Protein AF-A0A9E5NCK7-F1 (afdb_monomer_lite)

Sequence (66 aa):
EPLERIFRDTAEAHQTKLVNVAQPVRVALTGGAVSPSLFEIIPLMAIDTVVERLEKALAYAEESEP

pLDDT: mean 92.12, std 8.65, range [53.44, 98.38]

Foldseek 3Di:
DVVLVVLVVVCVVVVHDSCVSQQLLCCLLPVDSDDPDPVVVCVVDDPVSSVVSVVVSVVVVVVPDD

Radius of gyration: 12.06 Å; chains: 1; bounding box: 26×25×30 Å

Structure (mmCIF, N/CA/C/O backbone):
data_AF-A0A9E5NCK7-F1
#
_entry.id   AF-A0A9E5NCK7-F1
#
loop_
_atom_site.group_PDB
_atom_site.id
_atom_site.type_symbol
_atom_site.label_atom_id
_atom_site.label_alt_id
_atom_site.label_comp_id
_atom_site.label_asym_id
_atom_site.label_entity_id
_atom_site.label_seq_id
_atom_site.pdbx_PDB_ins_code
_atom_site.Cartn_x
_atom_site.Cartn_y
_atom_site.Cartn_z
_atom_site.occupancy
_atom_site.B_iso_or_equiv
_atom_site.auth_seq_id
_atom_site.auth_comp_id
_atom_site.auth_asym_id
_atom_site.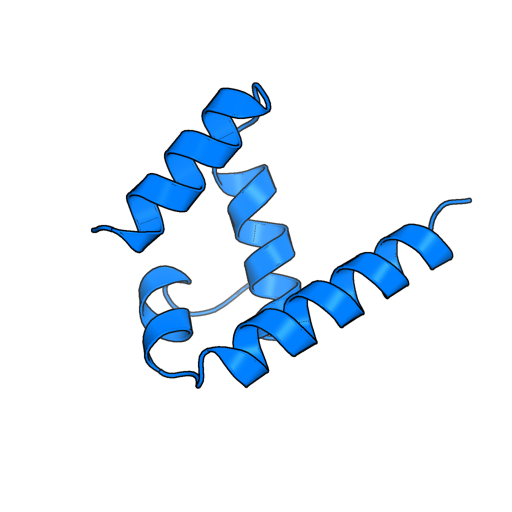auth_atom_id
_atom_site.pdbx_PDB_model_num
ATOM 1 N N . GLU A 1 1 ? -5.914 8.336 -12.397 1.00 64.31 1 GLU A N 1
ATOM 2 C CA . GLU A 1 1 ? -7.380 8.300 -12.192 1.00 64.31 1 GLU A CA 1
ATOM 3 C C . GLU A 1 1 ? -7.965 6.887 -12.054 1.00 64.31 1 GLU A C 1
ATOM 5 O O . GLU A 1 1 ? -8.638 6.671 -11.053 1.00 64.31 1 GLU A O 1
ATOM 10 N N . PRO A 1 2 ? -7.693 5.892 -12.932 1.00 86.62 2 PRO A N 1
ATOM 11 C CA . PRO A 1 2 ? -8.317 4.562 -12.803 1.00 86.62 2 PRO A CA 1
ATOM 12 C C . PRO A 1 2 ? -7.945 3.817 -11.511 1.00 86.62 2 PRO A C 1
ATOM 14 O O . PRO A 1 2 ? -8.803 3.248 -10.848 1.00 86.62 2 PRO A O 1
ATOM 17 N N . LEU A 1 3 ? -6.667 3.873 -11.123 1.00 90.69 3 LEU A N 1
ATOM 18 C CA . LEU A 1 3 ? -6.150 3.240 -9.906 1.00 90.69 3 LEU A CA 1
ATOM 19 C C . LEU A 1 3 ? -6.754 3.843 -8.636 1.00 90.69 3 LEU A C 1
ATOM 21 O O . LEU A 1 3 ? -7.212 3.117 -7.767 1.00 90.69 3 LEU A O 1
ATOM 25 N N . GLU A 1 4 ? -6.819 5.169 -8.544 1.00 93.62 4 GLU A N 1
ATOM 26 C CA . GLU A 1 4 ? -7.436 5.833 -7.394 1.00 93.62 4 GLU A CA 1
ATOM 27 C C . GLU A 1 4 ? -8.911 5.448 -7.241 1.00 93.62 4 GLU A C 1
ATOM 29 O O . GLU A 1 4 ? -9.366 5.199 -6.125 1.00 93.62 4 GLU A O 1
ATOM 34 N N . ARG A 1 5 ? -9.637 5.333 -8.360 1.00 95.75 5 ARG A N 1
ATOM 35 C CA . ARG A 1 5 ? -11.023 4.869 -8.352 1.00 95.75 5 ARG A CA 1
ATOM 36 C C . ARG A 1 5 ? -11.148 3.452 -7.799 1.00 95.75 5 ARG A C 1
ATOM 38 O O . ARG A 1 5 ? -11.971 3.248 -6.922 1.00 95.75 5 ARG A O 1
ATOM 45 N N . ILE A 1 6 ? -10.291 2.517 -8.215 1.00 95.19 6 ILE A N 1
ATOM 46 C CA . ILE A 1 6 ? -10.290 1.146 -7.673 1.00 95.19 6 ILE A CA 1
ATOM 47 C C . ILE A 1 6 ? -10.134 1.163 -6.149 1.00 95.19 6 ILE A C 1
ATOM 49 O O . ILE A 1 6 ? -10.889 0.505 -5.447 1.00 95.19 6 ILE A O 1
ATOM 53 N N . PHE A 1 7 ? -9.200 1.95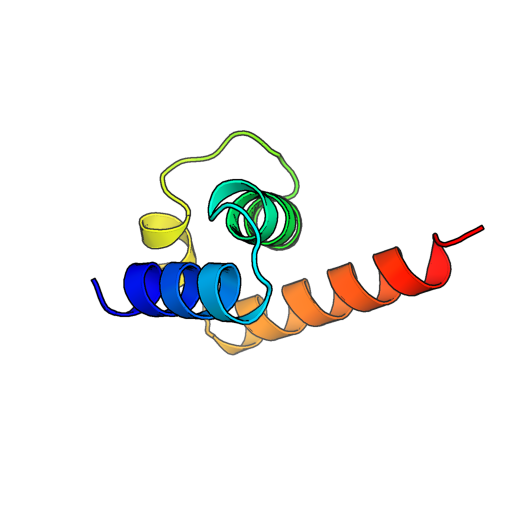1 -5.612 1.00 96.06 7 PHE A N 1
ATOM 54 C CA . PHE A 1 7 ? -9.017 2.027 -4.161 1.00 96.06 7 PHE A CA 1
ATOM 55 C C . PHE A 1 7 ? -10.222 2.647 -3.439 1.00 96.06 7 PHE A C 1
ATOM 57 O O . PHE A 1 7 ? -10.539 2.224 -2.326 1.00 96.06 7 PHE A O 1
ATOM 64 N N . ARG A 1 8 ? -10.883 3.642 -4.045 1.00 96.88 8 ARG A N 1
ATOM 65 C CA . ARG A 1 8 ? -12.107 4.251 -3.499 1.00 96.88 8 ARG A CA 1
ATOM 66 C C . ARG A 1 8 ? -13.263 3.259 -3.505 1.00 96.88 8 ARG A C 1
ATOM 68 O O . ARG A 1 8 ? -13.839 3.037 -2.447 1.00 96.88 8 ARG A O 1
ATOM 75 N N . ASP A 1 9 ? -13.513 2.615 -4.639 1.00 98.00 9 ASP A N 1
ATOM 76 C CA . ASP A 1 9 ? -14.572 1.620 -4.804 1.00 98.00 9 ASP A CA 1
ATOM 77 C C . ASP A 1 9 ? -14.367 0.445 -3.824 1.00 98.00 9 ASP A C 1
ATOM 79 O O . ASP A 1 9 ? -15.311 0.016 -3.162 1.00 98.00 9 ASP A O 1
ATOM 83 N N . THR A 1 10 ? -13.124 -0.021 -3.640 1.00 97.06 10 THR A N 1
ATOM 84 C CA . THR A 1 10 ? -12.788 -1.045 -2.635 1.00 97.06 10 THR A CA 1
ATOM 85 C C . THR A 1 10 ? -13.062 -0.553 -1.214 1.00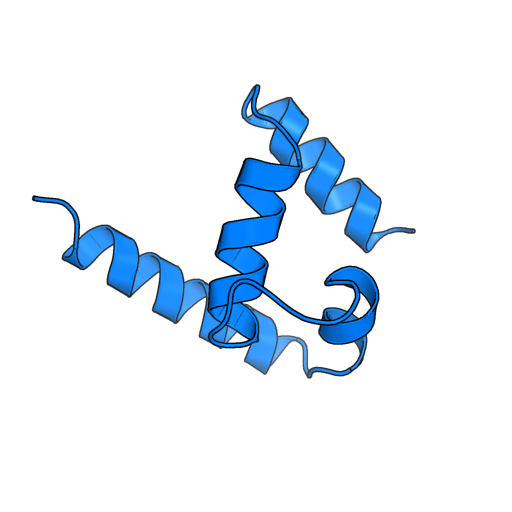 97.06 10 THR A C 1
ATOM 87 O O . THR A 1 10 ? -13.680 -1.259 -0.420 1.00 97.06 10 THR A O 1
ATOM 90 N N . ALA A 1 11 ? -12.630 0.660 -0.862 1.00 97.94 11 ALA A N 1
ATOM 91 C CA . ALA A 1 11 ? -12.878 1.204 0.471 1.00 97.94 11 ALA A CA 1
ATOM 92 C C . ALA A 1 11 ? -14.383 1.344 0.763 1.00 97.94 11 ALA A C 1
ATOM 94 O O . ALA A 1 11 ? -14.832 0.991 1.854 1.00 97.94 11 ALA A O 1
ATOM 95 N N . GLU A 1 12 ? -15.163 1.792 -0.222 1.00 98.19 12 GLU A N 1
ATOM 96 C CA . GLU A 1 12 ? -16.622 1.889 -0.137 1.00 98.19 12 GLU A CA 1
ATOM 97 C C . GLU A 1 12 ? -17.283 0.516 0.028 1.00 98.19 12 GLU A C 1
ATOM 99 O O . GLU A 1 12 ? -18.101 0.344 0.934 1.00 98.19 12 GLU A O 1
ATOM 104 N N . ALA A 1 13 ? -16.886 -0.477 -0.775 1.00 98.38 13 ALA A N 1
ATOM 105 C CA . ALA A 1 13 ? -17.410 -1.843 -0.699 1.00 98.38 13 ALA A CA 1
ATOM 106 C C . ALA A 1 13 ? -17.182 -2.490 0.678 1.00 98.38 13 ALA A C 1
ATOM 108 O O . ALA A 1 13 ? 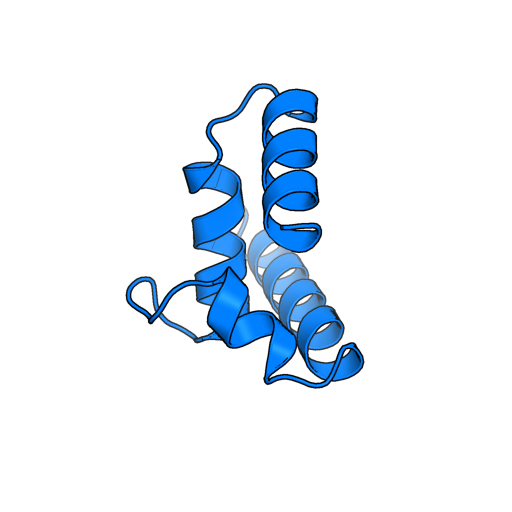-18.022 -3.251 1.155 1.00 98.38 13 ALA A O 1
ATOM 109 N N . HIS A 1 14 ? -16.075 -2.147 1.341 1.00 97.31 14 HIS A N 1
ATOM 110 C CA . HIS A 1 14 ? -15.739 -2.619 2.685 1.00 97.31 14 HIS A CA 1
ATOM 111 C C . HIS A 1 14 ? -16.156 -1.654 3.807 1.00 97.31 14 HIS A C 1
ATOM 113 O O . HIS A 1 14 ? -15.755 -1.848 4.954 1.00 97.31 14 HIS A O 1
ATOM 119 N N . GLN A 1 15 ? -16.936 -0.608 3.499 1.00 97.94 15 GLN A N 1
ATOM 120 C CA . GLN A 1 15 ? -17.399 0.405 4.460 1.00 97.94 15 GLN A CA 1
ATOM 121 C C . GLN A 1 15 ? -16.263 0.995 5.318 1.00 97.94 15 GLN A C 1
ATOM 123 O O . GLN A 1 15 ? -16.425 1.283 6.506 1.00 97.94 15 GLN A O 1
ATOM 128 N N . THR A 1 16 ? -15.091 1.178 4.714 1.00 97.62 16 THR A N 1
ATOM 129 C CA . THR A 1 16 ? -13.875 1.635 5.385 1.00 97.62 16 THR A CA 1
ATOM 130 C C . THR A 1 16 ? -13.340 2.910 4.743 1.00 97.62 16 THR A C 1
ATOM 132 O O . THR A 1 16 ? -13.774 3.350 3.680 1.00 97.62 16 THR A O 1
ATOM 135 N N . LYS A 1 17 ? -12.384 3.562 5.405 1.00 97.75 17 LYS A N 1
ATOM 136 C CA . LYS A 1 17 ? -11.740 4.760 4.857 1.00 97.75 17 LYS A CA 1
ATOM 137 C C . LYS A 1 17 ? -10.709 4.353 3.808 1.00 97.75 17 LYS A C 1
ATOM 139 O O . LYS A 1 17 ? -9.968 3.401 4.022 1.00 97.75 17 LYS A O 1
ATOM 144 N N . LEU A 1 18 ? -10.558 5.156 2.752 1.00 96.12 18 LEU A N 1
ATOM 145 C CA . LEU A 1 18 ? -9.527 4.971 1.717 1.00 96.12 18 LEU A CA 1
ATOM 146 C C . LEU A 1 18 ? -8.129 4.712 2.305 1.00 96.12 18 LEU A C 1
ATOM 148 O O . LEU A 1 18 ? -7.405 3.842 1.831 1.00 96.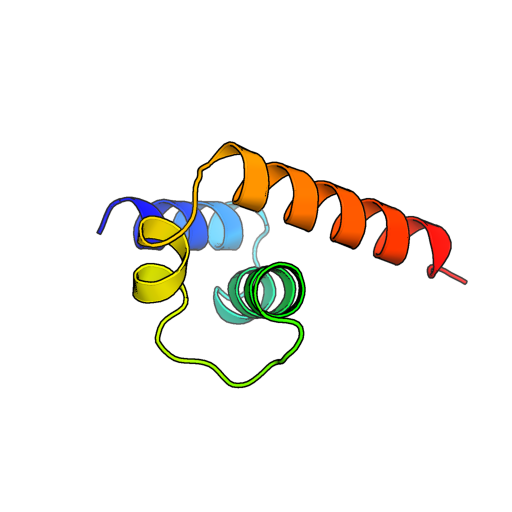12 18 LEU A O 1
ATOM 152 N N . VAL A 1 19 ? -7.762 5.440 3.366 1.00 94.75 19 VAL A N 1
ATOM 153 C CA . VAL A 1 19 ? -6.461 5.297 4.040 1.00 94.75 19 VAL A CA 1
ATOM 154 C C . VAL A 1 19 ? -6.232 3.891 4.609 1.00 94.75 19 VAL A C 1
ATOM 156 O O . VAL A 1 19 ? -5.098 3.420 4.590 1.00 94.75 19 VAL A O 1
ATOM 159 N N . ASN A 1 20 ? -7.294 3.201 5.034 1.00 95.75 20 ASN A N 1
ATOM 160 C CA . ASN A 1 20 ? -7.219 1.849 5.590 1.00 95.75 20 ASN A CA 1
ATOM 161 C C . ASN A 1 20 ? -6.953 0.789 4.513 1.00 95.75 20 ASN A C 1
ATOM 163 O O . ASN A 1 20 ? -6.505 -0.298 4.845 1.00 95.75 20 ASN A O 1
ATOM 167 N N . VAL A 1 21 ? -7.198 1.103 3.236 1.00 95.81 21 VAL A N 1
ATOM 168 C CA . VAL A 1 21 ? -6.840 0.246 2.092 1.00 95.81 21 VAL A CA 1
ATOM 169 C C . VAL A 1 21 ? -5.486 0.671 1.519 1.00 95.81 21 VAL A C 1
ATOM 171 O O . VAL A 1 21 ? -4.611 -0.152 1.265 1.00 95.81 21 VAL A O 1
ATOM 174 N N . ALA A 1 22 ? -5.277 1.979 1.350 1.00 94.69 22 ALA A N 1
ATOM 175 C CA . ALA A 1 22 ? -4.078 2.521 0.722 1.00 94.69 22 ALA A CA 1
ATOM 176 C C . ALA A 1 22 ? -2.800 2.288 1.542 1.00 94.69 22 ALA A C 1
ATOM 178 O O . ALA A 1 22 ? -1.750 2.018 0.960 1.00 94.69 22 ALA A O 1
ATOM 179 N N . GLN A 1 23 ? -2.852 2.388 2.875 1.00 94.44 23 GLN A N 1
ATOM 180 C CA . GLN A 1 23 ? -1.649 2.205 3.693 1.00 94.44 23 GLN A CA 1
ATOM 181 C C . GLN A 1 23 ? -1.118 0.765 3.698 1.00 94.44 23 GLN A C 1
ATOM 183 O O . GLN A 1 23 ? 0.078 0.612 3.448 1.00 94.44 23 GLN A O 1
ATOM 188 N N . PRO A 1 24 ? -1.939 -0.281 3.917 1.00 94.56 24 PRO A N 1
ATOM 189 C CA . PRO A 1 24 ? -1.457 -1.659 3.829 1.00 94.56 24 PRO A CA 1
ATOM 190 C C . PRO A 1 24 ? -0.836 -1.978 2.468 1.00 94.56 24 PRO A C 1
ATOM 192 O O . PRO A 1 24 ? 0.268 -2.515 2.408 1.00 94.56 24 PRO A O 1
ATOM 195 N N . VAL A 1 25 ? -1.477 -1.547 1.373 1.00 95.56 25 VAL A N 1
ATOM 196 C CA . VAL A 1 25 ? -0.924 -1.728 0.023 1.00 95.56 25 VAL A CA 1
ATOM 197 C C . VAL A 1 25 ? 0.399 -0.982 -0.138 1.00 95.56 25 VAL A C 1
ATOM 199 O O . VAL A 1 25 ? 1.351 -1.531 -0.684 1.00 95.56 25 VAL A O 1
ATOM 202 N N . ARG A 1 26 ? 0.516 0.247 0.375 1.00 94.81 26 ARG A N 1
ATOM 203 C CA . ARG A 1 26 ? 1.793 0.970 0.358 1.00 94.81 26 ARG A CA 1
ATOM 204 C C . ARG A 1 26 ? 2.886 0.183 1.072 1.00 94.81 26 ARG A C 1
ATOM 206 O O . ARG A 1 26 ? 3.943 -0.008 0.484 1.00 94.81 26 ARG A O 1
ATOM 213 N N . VAL A 1 27 ? 2.635 -0.282 2.294 1.00 95.12 27 VAL A N 1
ATOM 214 C CA . VAL A 1 27 ? 3.621 -1.050 3.068 1.00 95.12 27 VAL A CA 1
ATOM 215 C C . VAL A 1 27 ? 4.027 -2.319 2.318 1.00 95.12 27 VAL A C 1
ATOM 217 O O . VAL A 1 27 ? 5.221 -2.582 2.198 1.00 95.12 27 VAL A O 1
ATOM 220 N N . ALA A 1 28 ? 3.067 -3.040 1.734 1.00 95.81 28 ALA A N 1
ATOM 221 C CA . ALA A 1 28 ? 3.337 -4.222 0.918 1.00 95.81 28 ALA A CA 1
ATOM 222 C C . ALA A 1 28 ? 4.252 -3.916 -0.282 1.00 95.81 28 ALA A C 1
ATOM 224 O O . ALA A 1 28 ? 5.159 -4.683 -0.603 1.00 95.81 28 ALA A O 1
ATOM 225 N N . LEU A 1 29 ? 4.041 -2.775 -0.944 1.00 95.12 29 LEU A N 1
ATOM 226 C CA . LEU A 1 29 ? 4.781 -2.423 -2.153 1.00 95.12 29 LEU A CA 1
ATOM 227 C C . LEU A 1 29 ? 6.119 -1.736 -1.886 1.00 95.12 29 LEU A C 1
ATOM 229 O O . LEU A 1 29 ? 7.032 -1.901 -2.691 1.00 95.12 29 LEU A O 1
ATOM 233 N N . THR A 1 30 ? 6.267 -0.972 -0.805 1.00 93.12 30 THR A N 1
ATOM 234 C CA . THR A 1 30 ? 7.451 -0.122 -0.578 1.00 93.12 30 THR A CA 1
ATOM 235 C C . THR A 1 30 ? 8.255 -0.498 0.663 1.00 93.12 30 THR A C 1
ATOM 237 O O . THR A 1 30 ? 9.364 0.006 0.828 1.00 93.12 30 THR A O 1
ATOM 240 N N . GLY A 1 31 ? 7.724 -1.355 1.539 1.00 90.88 31 GLY A N 1
ATOM 241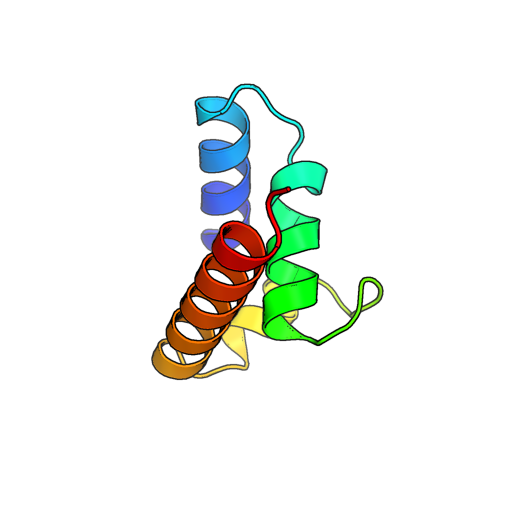 C CA . GLY A 1 31 ? 8.338 -1.683 2.828 1.00 90.88 31 GLY A CA 1
ATOM 242 C C . GLY A 1 31 ? 8.257 -0.556 3.865 1.00 90.88 31 GLY A C 1
ATOM 243 O O . GLY A 1 31 ? 8.897 -0.648 4.910 1.00 90.88 31 GLY A O 1
ATOM 244 N N . GLY A 1 32 ? 7.494 0.514 3.608 1.00 87.19 32 GLY A N 1
ATOM 245 C CA . GLY A 1 32 ? 7.378 1.648 4.526 1.00 87.19 32 GLY A CA 1
ATOM 246 C C . GLY A 1 32 ? 6.062 2.417 4.398 1.00 87.19 32 GLY A C 1
ATOM 247 O O . GLY A 1 32 ? 5.449 2.478 3.338 1.00 87.19 32 GLY A O 1
ATOM 248 N N . ALA A 1 33 ? 5.624 3.049 5.490 1.00 81.12 33 ALA A N 1
ATOM 249 C CA . ALA A 1 33 ? 4.366 3.809 5.524 1.00 81.12 33 ALA A CA 1
ATOM 250 C C . ALA A 1 33 ? 4.456 5.190 4.836 1.00 81.12 33 ALA A C 1
ATOM 252 O O . ALA A 1 33 ? 3.436 5.772 4.444 1.00 81.12 33 ALA A O 1
ATOM 253 N N . VAL A 1 34 ? 5.675 5.713 4.664 1.00 81.75 34 VAL A N 1
ATOM 254 C CA . VAL A 1 34 ? 5.956 7.003 4.023 1.00 81.75 34 VAL A CA 1
ATOM 255 C C . VAL A 1 34 ? 6.603 6.754 2.666 1.00 81.75 34 VAL A C 1
ATOM 257 O O . VAL A 1 34 ? 7.666 6.150 2.573 1.00 81.75 34 VAL A O 1
ATOM 260 N N . SER A 1 35 ? 5.952 7.222 1.608 1.00 74.56 35 SER A N 1
ATOM 261 C CA . SER A 1 35 ? 6.440 7.152 0.233 1.00 74.56 35 SER A CA 1
ATOM 262 C C . SER A 1 35 ? 5.810 8.290 -0.582 1.00 74.56 35 SER A C 1
ATOM 264 O O . SER A 1 35 ? 4.832 8.887 -0.112 1.00 74.56 35 SER A O 1
ATOM 266 N N . PRO A 1 36 ? 6.290 8.553 -1.813 1.00 85.44 36 PRO A N 1
ATOM 267 C CA . PRO A 1 36 ? 5.530 9.293 -2.825 1.00 85.44 36 PRO A CA 1
ATOM 268 C C . PRO A 1 36 ? 4.106 8.739 -3.012 1.00 85.44 36 PRO A C 1
ATOM 270 O O . PRO A 1 36 ? 3.733 7.720 -2.405 1.00 85.44 36 PRO A O 1
ATOM 273 N N . SER A 1 37 ? 3.287 9.396 -3.839 1.00 89.62 37 SER A N 1
ATOM 274 C CA . SER A 1 37 ? 1.904 8.958 -4.050 1.00 89.62 37 SER A CA 1
ATOM 275 C C . SER A 1 37 ? 1.870 7.483 -4.456 1.00 89.62 37 SER A C 1
ATOM 277 O O . SER A 1 37 ? 2.588 7.054 -5.356 1.00 89.62 37 SER A O 1
ATOM 279 N N . LEU A 1 38 ? 1.027 6.682 -3.797 1.00 91.12 38 LEU A N 1
ATOM 280 C CA . LEU A 1 38 ? 0.906 5.254 -4.115 1.00 91.12 38 LEU A CA 1
ATOM 281 C C . LEU A 1 38 ? 0.518 5.051 -5.589 1.00 91.12 38 LEU A C 1
ATOM 283 O O . LEU A 1 38 ? 0.996 4.133 -6.250 1.00 91.12 38 LEU A O 1
ATOM 287 N N . PHE A 1 39 ? -0.293 5.970 -6.113 1.00 91.06 39 PHE A N 1
ATOM 288 C CA . PHE A 1 39 ? -0.751 5.981 -7.498 1.00 91.06 39 PHE A CA 1
ATOM 289 C C . PHE A 1 39 ? 0.320 6.431 -8.499 1.00 91.06 39 PHE A C 1
ATOM 291 O O . PHE A 1 39 ? 0.135 6.223 -9.692 1.00 91.06 39 PHE A O 1
ATOM 298 N N . GLU A 1 40 ? 1.423 7.019 -8.032 1.00 90.44 40 GLU A N 1
ATOM 299 C CA . GLU A 1 40 ? 2.616 7.288 -8.846 1.00 90.44 40 GLU A CA 1
ATOM 300 C C . GLU A 1 40 ? 3.583 6.104 -8.821 1.00 90.44 40 GLU A C 1
ATOM 302 O O . GLU A 1 40 ? 4.252 5.851 -9.812 1.00 90.44 40 GLU A O 1
ATOM 307 N N . ILE A 1 41 ? 3.641 5.356 -7.714 1.00 90.06 41 ILE A N 1
ATOM 308 C CA . ILE A 1 41 ? 4.572 4.230 -7.553 1.00 90.06 41 ILE A CA 1
ATOM 309 C C . ILE A 1 41 ? 4.091 2.991 -8.309 1.00 90.06 41 ILE A C 1
ATOM 311 O O . ILE A 1 41 ? 4.887 2.364 -9.002 1.00 90.06 41 ILE A O 1
ATOM 315 N N . ILE A 1 42 ? 2.803 2.641 -8.205 1.00 93.50 42 ILE A N 1
ATOM 316 C CA . ILE A 1 42 ? 2.254 1.430 -8.840 1.00 93.50 42 ILE A CA 1
ATOM 317 C C . ILE A 1 42 ? 2.528 1.392 -10.358 1.00 93.50 42 ILE A C 1
ATOM 319 O O . ILE A 1 42 ? 3.003 0.361 -10.831 1.00 93.50 42 ILE A O 1
ATOM 323 N N . PRO A 1 43 ? 2.322 2.479 -11.133 1.00 93.38 43 PRO A N 1
ATOM 324 C CA . PRO A 1 43 ? 2.608 2.481 -12.571 1.00 93.38 43 PRO A CA 1
ATOM 325 C C . PRO A 1 43 ? 4.089 2.327 -12.945 1.00 93.38 43 PRO A C 1
ATOM 327 O O . PRO A 1 43 ? 4.385 2.036 -14.100 1.00 93.38 43 PRO A O 1
ATOM 330 N N . LEU A 1 44 ? 5.020 2.544 -12.008 1.00 93.06 44 LEU A N 1
ATOM 331 C CA . LEU A 1 44 ? 6.461 2.370 -12.239 1.00 93.06 44 LEU A CA 1
ATOM 332 C C . LEU A 1 44 ? 6.911 0.911 -12.069 1.00 93.06 44 LEU A C 1
ATOM 334 O O . LEU A 1 44 ? 8.060 0.584 -12.364 1.00 93.06 44 LEU A O 1
ATOM 338 N N . MET A 1 45 ? 6.033 0.041 -11.567 1.00 92.69 45 MET A N 1
ATOM 339 C CA . MET A 1 45 ? 6.316 -1.366 -11.295 1.00 92.69 45 MET A CA 1
ATOM 340 C C . MET A 1 45 ? 5.679 -2.256 -12.367 1.00 92.69 45 MET A C 1
ATOM 342 O O . MET A 1 45 ? 4.643 -1.923 -12.941 1.00 92.69 45 MET A O 1
ATOM 346 N N . ALA A 1 46 ? 6.273 -3.425 -12.615 1.00 95.25 46 ALA A N 1
ATOM 347 C CA . ALA A 1 46 ? 5.600 -4.465 -13.387 1.00 95.25 46 ALA A CA 1
ATOM 348 C C . ALA A 1 46 ? 4.400 -5.003 -12.591 1.00 95.25 46 ALA A C 1
ATOM 350 O O . ALA A 1 46 ? 4.497 -5.184 -11.375 1.00 95.25 46 ALA A O 1
ATOM 351 N N . ILE A 1 47 ? 3.286 -5.284 -13.275 1.00 94.19 47 ILE A N 1
ATOM 352 C CA . ILE A 1 47 ? 2.057 -5.772 -12.630 1.00 94.19 47 ILE A CA 1
ATOM 353 C C . ILE A 1 47 ? 2.297 -7.065 -11.843 1.00 94.19 47 ILE A C 1
ATOM 355 O O . ILE A 1 47 ? 1.828 -7.179 -10.715 1.00 94.19 47 ILE A O 1
ATOM 359 N N . ASP A 1 48 ? 3.119 -7.971 -12.373 1.00 97.38 48 ASP A N 1
ATOM 360 C CA . ASP A 1 48 ? 3.465 -9.226 -11.701 1.00 97.38 48 ASP A CA 1
ATOM 361 C C . ASP A 1 48 ? 4.173 -8.967 -10.363 1.00 97.38 48 ASP A C 1
ATOM 363 O O . ASP A 1 48 ? 3.838 -9.576 -9.353 1.00 97.38 48 ASP A O 1
ATOM 367 N N . THR A 1 49 ? 5.080 -7.983 -10.311 1.00 96.62 49 THR A N 1
ATOM 368 C CA . THR A 1 49 ? 5.740 -7.572 -9.060 1.00 96.62 49 THR A CA 1
ATOM 369 C C . THR A 1 49 ? 4.754 -6.979 -8.055 1.00 96.62 49 THR A C 1
ATOM 371 O O . THR A 1 49 ? 4.915 -7.175 -6.851 1.00 96.62 49 THR A O 1
ATOM 374 N N . VAL A 1 50 ? 3.755 -6.223 -8.521 1.00 96.50 50 VAL A N 1
ATOM 375 C CA . VAL A 1 50 ? 2.722 -5.645 -7.646 1.00 96.50 50 VAL A CA 1
ATOM 376 C C . VAL A 1 50 ? 1.891 -6.759 -7.017 1.00 96.50 50 VAL A C 1
ATOM 378 O O . VAL A 1 50 ? 1.726 -6.771 -5.799 1.00 96.50 50 VAL A O 1
ATOM 381 N N . VAL A 1 51 ? 1.417 -7.707 -7.827 1.00 97.44 51 VAL A N 1
ATOM 382 C CA . VAL A 1 51 ? 0.597 -8.834 -7.363 1.00 97.44 51 VAL A CA 1
ATOM 383 C C . VAL A 1 51 ? 1.387 -9.727 -6.407 1.00 97.44 51 VAL A C 1
ATOM 385 O O . VAL A 1 51 ? 0.934 -9.947 -5.288 1.00 97.44 51 VAL A O 1
ATOM 388 N N . GLU A 1 52 ? 2.608 -10.129 -6.771 1.00 98.06 52 GLU A N 1
ATOM 389 C CA . GLU A 1 52 ? 3.463 -10.982 -5.929 1.00 98.06 52 GLU A CA 1
ATOM 390 C C . GLU A 1 52 ? 3.713 -10.361 -4.540 1.00 98.06 52 GLU A C 1
ATOM 392 O O . GLU A 1 52 ? 3.705 -11.049 -3.518 1.00 98.06 52 GLU A O 1
ATOM 397 N N . ARG A 1 53 ? 3.936 -9.041 -4.471 1.00 97.62 53 ARG A N 1
ATOM 398 C CA . ARG A 1 53 ? 4.143 -8.341 -3.191 1.00 97.62 53 ARG A CA 1
ATOM 399 C C . ARG A 1 53 ? 2.875 -8.284 -2.345 1.00 97.62 53 ARG A C 1
ATOM 401 O O . ARG A 1 53 ? 2.969 -8.412 -1.125 1.00 97.62 53 ARG A O 1
ATOM 408 N N . LEU A 1 54 ? 1.715 -8.093 -2.971 1.00 97.19 54 LEU A N 1
ATOM 409 C CA . LEU A 1 54 ? 0.429 -8.110 -2.274 1.00 97.19 54 LEU A CA 1
ATOM 410 C C . LEU A 1 54 ? 0.118 -9.497 -1.706 1.00 97.19 54 LEU A C 1
ATOM 412 O O . LEU A 1 54 ? -0.278 -9.589 -0.548 1.00 97.19 54 LEU A O 1
ATOM 416 N N . GLU A 1 55 ? 0.362 -10.561 -2.473 1.00 98.00 55 GLU A N 1
ATOM 417 C CA . GLU A 1 55 ? 0.188 -11.947 -2.017 1.00 98.00 55 GLU A CA 1
ATOM 418 C C . GLU A 1 55 ? 1.096 -12.268 -0.824 1.00 98.00 55 GLU A C 1
ATOM 420 O O . GLU A 1 55 ? 0.632 -12.805 0.179 1.00 98.00 55 GLU A O 1
ATOM 425 N N . LYS A 1 56 ? 2.373 -11.864 -0.877 1.00 97.19 56 LYS A N 1
ATOM 426 C CA . LYS A 1 56 ? 3.300 -12.024 0.258 1.00 97.19 56 LYS A CA 1
ATOM 427 C C . LYS A 1 56 ? 2.840 -11.270 1.502 1.00 97.19 56 LYS A C 1
ATOM 429 O O . LYS A 1 56 ? 2.968 -11.785 2.608 1.00 97.19 56 LYS A O 1
ATOM 434 N N . ALA A 1 57 ? 2.329 -10.051 1.335 1.00 96.25 57 ALA A N 1
ATOM 435 C CA . ALA A 1 57 ? 1.822 -9.261 2.451 1.00 96.25 57 ALA A CA 1
ATOM 436 C C . ALA A 1 57 ? 0.548 -9.867 3.057 1.00 96.25 57 ALA A C 1
ATOM 438 O O . ALA A 1 57 ? 0.388 -9.823 4.275 1.00 96.25 57 ALA A O 1
ATOM 439 N N . LEU A 1 58 ? -0.324 -10.449 2.228 1.00 95.88 58 LEU A N 1
ATOM 440 C CA . LEU A 1 58 ? -1.511 -11.166 2.688 1.00 95.88 58 LEU A CA 1
ATOM 441 C C . LEU A 1 58 ? -1.125 -12.419 3.481 1.00 95.88 58 LEU A C 1
ATOM 443 O O . LEU A 1 58 ? -1.559 -12.550 4.619 1.00 95.88 58 LEU A O 1
ATOM 447 N N . ALA A 1 59 ? -0.241 -13.264 2.939 1.00 96.62 59 ALA A N 1
ATOM 448 C CA . ALA A 1 59 ? 0.254 -14.451 3.638 1.00 96.62 59 ALA A CA 1
ATOM 449 C C . ALA A 1 59 ? 0.895 -14.091 4.990 1.00 96.62 59 ALA A C 1
ATOM 451 O O . ALA A 1 59 ? 0.601 -14.710 6.006 1.00 96.62 59 ALA A O 1
ATOM 452 N N . TYR A 1 60 ? 1.707 -13.027 5.029 1.00 94.88 60 TYR A N 1
ATOM 453 C CA . TYR A 1 60 ? 2.275 -12.527 6.281 1.00 94.88 60 TYR A CA 1
ATOM 454 C C . TYR A 1 60 ? 1.196 -12.085 7.281 1.00 94.88 60 TYR A C 1
ATOM 456 O O . TYR A 1 60 ? 1.330 -12.347 8.474 1.00 94.88 60 TYR A O 1
ATOM 464 N N . ALA A 1 61 ? 0.146 -11.397 6.822 1.00 92.06 61 ALA A N 1
ATOM 465 C CA . ALA A 1 61 ? -0.937 -10.936 7.688 1.00 92.06 61 ALA A CA 1
ATOM 466 C C . ALA A 1 61 ? -1.757 -12.103 8.260 1.00 92.06 61 ALA A C 1
ATOM 468 O O . ALA A 1 61 ? -2.076 -12.073 9.443 1.00 92.06 61 ALA A O 1
ATOM 469 N N . GLU A 1 62 ? -2.035 -13.126 7.449 1.00 93.50 62 GLU A N 1
ATOM 470 C CA . GLU A 1 62 ? -2.734 -14.350 7.864 1.00 93.50 62 GLU A CA 1
ATOM 471 C C . GLU A 1 62 ? -1.902 -15.178 8.857 1.00 93.50 62 GLU A C 1
ATOM 473 O O . GLU A 1 62 ? -2.429 -15.667 9.851 1.00 93.50 62 GLU A O 1
ATOM 478 N N . GLU A 1 63 ? -0.587 -15.300 8.642 1.00 91.25 63 GLU A N 1
ATOM 479 C CA . GLU A 1 63 ? 0.321 -16.000 9.566 1.00 91.25 63 GLU A CA 1
ATOM 480 C C . GLU A 1 63 ? 0.566 -15.231 10.874 1.00 91.25 63 GLU A C 1
ATOM 482 O O . GLU A 1 63 ? 0.952 -15.824 11.882 1.00 91.25 63 GLU A O 1
ATOM 487 N N . SER A 1 64 ? 0.379 -13.909 10.854 1.00 80.50 64 SER A N 1
ATOM 488 C CA . SER A 1 64 ? 0.605 -13.025 12.004 1.00 80.50 64 SER A CA 1
ATOM 489 C C . SER A 1 64 ? -0.661 -12.755 12.826 1.00 80.50 64 SER A C 1
ATOM 491 O O . SER A 1 64 ? -0.582 -12.003 13.804 1.00 80.50 64 SER A O 1
ATOM 493 N N . GLU A 1 65 ? -1.815 -13.321 12.453 1.00 59.25 65 GLU A N 1
ATOM 494 C CA . GLU A 1 65 ? -3.005 -13.312 13.309 1.00 59.25 65 GLU A CA 1
ATOM 495 C C . GLU A 1 65 ? -2.759 -14.195 14.554 1.00 59.25 65 GLU A C 1
ATOM 497 O O . GLU A 1 65 ? -2.339 -15.345 14.410 1.00 59.25 65 GLU A O 1
ATOM 502 N N . PRO A 1 66 ? -2.955 -13.671 15.782 1.00 53.44 66 PRO A N 1
ATOM 503 C CA . PRO A 1 66 ? -2.823 -14.449 17.015 1.00 53.44 66 PRO A CA 1
ATOM 504 C C . PRO A 1 66 ? -3.942 -15.479 17.219 1.00 53.44 66 PRO A C 1
ATOM 506 O O . PRO A 1 66 ? -5.091 -15.215 16.795 1.00 53.44 66 PRO A O 1
#

Secondary structure (DSSP, 8-state):
-HHHHHHHHHHHHTT--HHHHHHHHHHHHHSSS--S-HHHHGGGS-HHHHHHHHHHHHHHHHHT--